Protein AF-D7TS32-F1 (afdb_monomer_lite)

Foldseek 3Di:
DPPPPDDDDCCVPVFQVVVVVCCLVVVVVVCLVVVVPRGRCSCVNPVDCVVSVVVVVVSFWAFPDWDDDPVPRIPTDTHGDDDDD

Radius of gyration: 17.38 Å; chains: 1; bounding box: 33×37×52 Å

Secondary structure (DSSP, 8-state):
--TT-PPPPHIIIIIIIHHHHHHHHTT-HHHHHTHHHHSTTHHHH-SSGGGTHHHHHHSS----B--EETTTEE--B--PPP---

Structure (mmCIF, N/CA/C/O backbone):
data_AF-D7TS32-F1
#
_entry.id   AF-D7TS32-F1
#
loop_
_atom_site.group_PDB
_atom_site.id
_atom_site.type_symbol
_atom_site.label_atom_id
_atom_site.label_alt_id
_atom_site.label_comp_id
_atom_site.label_asym_id
_atom_site.label_entity_id
_atom_site.label_seq_id
_atom_site.pdbx_PDB_ins_code
_atom_site.Cartn_x
_atom_site.Cartn_y
_atom_site.Cartn_z
_atom_site.occupancy
_atom_site.B_iso_or_equiv
_atom_site.auth_seq_id
_atom_site.auth_comp_id
_atom_site.auth_asym_id
_atom_site.auth_atom_id
_atom_site.pdbx_PDB_model_num
ATOM 1 N N . LEU A 1 1 ? -1.304 28.170 -21.165 1.00 44.12 1 LEU A N 1
ATOM 2 C CA . LEU A 1 1 ? -0.724 26.811 -21.214 1.00 44.12 1 LEU A CA 1
ATOM 3 C C . LEU A 1 1 ? -1.355 26.032 -20.073 1.00 44.12 1 LEU A C 1
ATOM 5 O O . LEU A 1 1 ? -1.302 26.520 -18.952 1.00 44.12 1 LEU A O 1
ATOM 9 N N . ASN A 1 2 ? -2.062 24.942 -20.366 1.00 43.16 2 ASN A N 1
ATOM 10 C CA . ASN A 1 2 ? -2.689 24.109 -19.341 1.00 43.16 2 ASN A CA 1
ATOM 11 C C . ASN A 1 2 ? -1.600 23.156 -18.812 1.00 43.16 2 ASN A C 1
ATOM 13 O O . ASN A 1 2 ? -1.089 22.383 -19.618 1.00 43.16 2 ASN A O 1
ATOM 17 N N . PRO A 1 3 ? -1.188 23.216 -17.535 1.00 50.19 3 PRO A N 1
ATOM 18 C CA . PRO A 1 3 ? -0.051 22.440 -17.020 1.00 50.19 3 PRO A CA 1
ATOM 19 C C . PRO A 1 3 ? -0.289 20.919 -16.979 1.00 50.19 3 PRO A C 1
ATOM 21 O O . PRO A 1 3 ? 0.616 20.173 -16.636 1.00 50.19 3 PRO A O 1
ATOM 24 N N . ASN A 1 4 ? -1.484 20.457 -17.360 1.00 56.62 4 ASN A N 1
ATOM 25 C CA . ASN A 1 4 ? -1.910 19.060 -17.255 1.00 56.62 4 ASN A CA 1
ATOM 26 C C . ASN A 1 4 ? -1.963 18.324 -18.606 1.00 56.62 4 ASN A C 1
ATOM 28 O O . ASN A 1 4 ? -2.658 17.319 -18.720 1.00 56.62 4 ASN A O 1
ATOM 32 N N . SER A 1 5 ? -1.304 18.826 -19.655 1.00 53.38 5 SER A N 1
ATOM 33 C CA . SER A 1 5 ? -1.292 18.177 -20.977 1.00 53.38 5 SER A CA 1
ATOM 34 C C . SER A 1 5 ? 0.012 17.435 -21.274 1.00 53.38 5 SER A C 1
ATOM 36 O O . SER A 1 5 ? 0.474 17.450 -22.415 1.00 53.38 5 SER A O 1
ATOM 38 N N . GLU A 1 6 ? 0.634 16.826 -20.268 1.00 65.38 6 GLU A N 1
ATOM 39 C CA . GLU A 1 6 ? 1.720 15.874 -20.502 1.00 65.38 6 GLU A CA 1
ATOM 40 C C . GLU A 1 6 ? 1.120 14.482 -20.714 1.00 65.38 6 GLU A C 1
ATOM 42 O O . GLU A 1 6 ? 0.294 14.013 -19.930 1.00 65.38 6 GLU A O 1
ATOM 47 N N . SER A 1 7 ? 1.488 13.835 -21.821 1.00 77.19 7 SER A N 1
ATOM 48 C CA . SER A 1 7 ? 1.107 12.449 -22.080 1.00 77.19 7 SER A CA 1
ATOM 49 C C . SER A 1 7 ? 1.727 11.553 -21.011 1.00 77.19 7 SER A C 1
ATOM 51 O O . SER A 1 7 ? 2.948 11.567 -20.844 1.00 77.19 7 SER A O 1
ATOM 53 N N . VAL A 1 8 ? 0.909 10.760 -20.319 1.00 80.94 8 VAL A N 1
ATOM 54 C CA . VAL A 1 8 ? 1.405 9.796 -19.332 1.00 80.94 8 VAL A CA 1
ATOM 55 C C . VAL A 1 8 ? 2.277 8.760 -20.039 1.00 80.94 8 VAL A C 1
ATOM 57 O O . VAL A 1 8 ? 1.899 8.219 -21.079 1.00 80.94 8 VAL A O 1
ATOM 60 N N . VAL A 1 9 ? 3.463 8.502 -19.491 1.00 88.50 9 VAL A N 1
ATOM 61 C CA . VAL A 1 9 ? 4.386 7.515 -20.055 1.00 88.50 9 VAL A CA 1
ATOM 62 C C . VAL A 1 9 ? 3.843 6.090 -19.849 1.00 88.50 9 VAL A C 1
ATOM 64 O O . VAL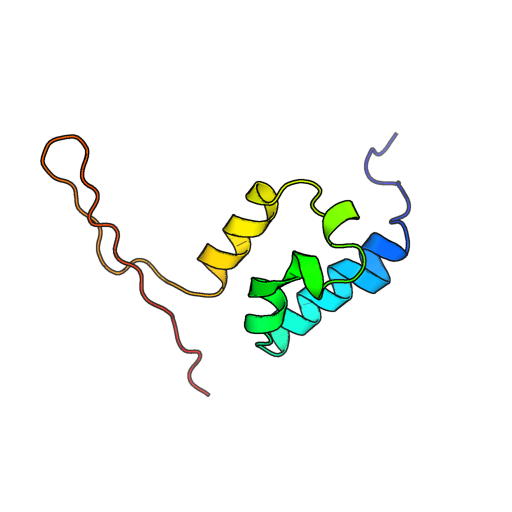 A 1 9 ? 3.331 5.794 -18.766 1.00 88.50 9 VAL A O 1
ATOM 67 N N . PRO A 1 10 ? 3.966 5.180 -20.838 1.00 89.75 10 PRO A N 1
ATOM 68 C CA . PRO A 1 10 ? 3.316 3.866 -20.777 1.00 89.75 10 PRO A CA 1
ATOM 69 C C . PRO A 1 10 ? 3.708 3.005 -19.571 1.00 89.75 10 PRO A C 1
ATOM 71 O O . PRO A 1 10 ? 2.868 2.306 -19.018 1.00 89.75 10 PRO A O 1
ATOM 74 N N . TRP A 1 11 ? 4.965 3.064 -19.118 1.00 92.31 11 TRP A N 1
ATOM 75 C CA . TRP A 1 11 ? 5.402 2.281 -17.955 1.00 92.31 11 TRP A CA 1
ATOM 76 C C . TRP A 1 11 ? 4.686 2.701 -16.665 1.00 92.31 11 TRP A C 1
ATOM 78 O O . TRP A 1 11 ? 4.389 1.860 -15.817 1.00 92.31 11 TRP A O 1
ATOM 88 N N . ALA A 1 12 ? 4.369 3.990 -16.528 1.00 88.62 12 ALA A N 1
ATOM 89 C CA . ALA A 1 12 ? 3.719 4.509 -15.335 1.00 88.62 12 ALA A CA 1
ATOM 90 C C . ALA A 1 12 ? 2.242 4.102 -15.305 1.00 88.62 12 ALA A C 1
ATOM 92 O O . ALA A 1 12 ? 1.752 3.666 -14.268 1.00 88.62 12 ALA A O 1
ATOM 93 N N . TYR A 1 13 ? 1.550 4.199 -16.445 1.00 83.44 13 TYR A N 1
ATOM 94 C CA . TYR A 1 13 ? 0.115 3.923 -16.539 1.00 83.44 13 TYR A CA 1
ATOM 95 C C . TYR A 1 13 ? -0.215 2.435 -16.734 1.00 83.44 13 TYR A C 1
ATOM 97 O O . TYR A 1 13 ? -0.887 1.818 -15.905 1.00 83.44 13 TYR A O 1
ATOM 105 N N . ASP A 1 14 ? 0.271 1.838 -17.823 1.00 81.69 14 ASP A N 1
ATOM 106 C CA . ASP A 1 14 ? -0.131 0.487 -18.230 1.00 81.69 14 ASP A CA 1
ATOM 107 C C . ASP A 1 14 ? 0.507 -0.596 -17.356 1.00 81.69 14 ASP A C 1
ATOM 109 O O . ASP A 1 14 ? 0.009 -1.718 -17.304 1.00 81.69 14 ASP A O 1
ATOM 113 N N . GLN A 1 15 ? 1.616 -0.278 -16.679 1.00 90.62 15 GLN A N 1
ATOM 114 C CA . GLN A 1 15 ? 2.367 -1.257 -15.896 1.00 90.62 15 GLN A CA 1
ATOM 115 C C . GLN A 1 15 ? 2.238 -1.002 -14.396 1.00 90.62 15 GLN A C 1
ATOM 117 O O . GLN A 1 15 ? 1.590 -1.796 -13.723 1.00 90.62 15 GLN A O 1
ATOM 122 N N . PHE A 1 16 ? 2.815 0.078 -13.854 1.00 93.62 16 PHE A N 1
ATOM 123 C CA . PHE A 1 16 ? 2.834 0.277 -12.397 1.00 93.62 16 PHE A CA 1
ATOM 124 C C . PHE A 1 16 ? 1.447 0.599 -11.823 1.00 93.62 16 PHE A C 1
ATOM 126 O O . PHE A 1 16 ? 0.978 -0.109 -10.931 1.00 93.62 16 PHE A O 1
ATOM 133 N N . ASP A 1 17 ? 0.769 1.629 -12.344 1.00 91.81 17 ASP A N 1
ATOM 134 C CA . ASP A 1 17 ? -0.548 2.052 -11.842 1.00 91.81 17 ASP A CA 1
ATOM 135 C C . ASP A 1 17 ? -1.607 0.957 -12.027 1.00 91.81 17 ASP A C 1
ATOM 137 O O . ASP A 1 17 ? -2.337 0.617 -11.092 1.00 91.81 17 ASP A O 1
ATOM 141 N N . THR A 1 18 ? -1.640 0.332 -13.207 1.00 92.00 18 THR A N 1
ATOM 142 C CA . THR A 1 18 ? -2.564 -0.776 -13.480 1.00 92.00 18 THR A CA 1
ATOM 143 C C . THR A 1 18 ? -2.307 -1.971 -12.560 1.00 92.00 18 THR A C 1
ATOM 145 O O . THR A 1 18 ? -3.258 -2.456 -11.944 1.00 92.00 18 THR A O 1
ATOM 148 N N . TRP A 1 19 ? -1.046 -2.384 -12.373 1.00 96.56 19 TRP A N 1
ATOM 149 C CA . TRP A 1 19 ? -0.690 -3.456 -11.437 1.00 96.56 19 TRP A CA 1
ATOM 150 C C . TRP A 1 19 ? -1.127 -3.136 -10.005 1.00 96.56 19 TRP A C 1
ATOM 152 O O . TRP A 1 19 ? -1.689 -4.004 -9.338 1.00 96.56 19 TRP A O 1
ATOM 162 N N . LEU A 1 20 ? -0.905 -1.901 -9.542 1.00 94.19 20 LEU A N 1
ATOM 163 C CA . LEU A 1 20 ? -1.223 -1.478 -8.178 1.00 94.19 20 LEU A CA 1
ATOM 164 C C . LEU A 1 20 ? -2.732 -1.477 -7.933 1.00 94.19 20 LEU A C 1
ATOM 166 O O . LEU A 1 20 ? -3.206 -2.000 -6.924 1.00 94.19 20 LEU A O 1
ATOM 170 N N . LYS A 1 21 ? -3.492 -0.920 -8.879 1.00 90.31 21 LYS A N 1
ATOM 171 C CA . LYS A 1 21 ? -4.956 -0.896 -8.849 1.00 90.31 21 LYS A CA 1
ATOM 172 C C . LYS A 1 21 ? -5.531 -2.308 -8.803 1.00 90.31 21 LYS A C 1
ATOM 174 O O . LYS A 1 21 ? -6.381 -2.590 -7.963 1.00 90.31 21 LYS A O 1
ATOM 179 N N . GLU A 1 22 ? -5.076 -3.192 -9.683 1.00 92.38 22 GLU A N 1
ATOM 180 C CA . GLU A 1 22 ? -5.533 -4.584 -9.708 1.00 92.38 22 GLU A CA 1
ATOM 181 C C . GLU A 1 22 ? -5.132 -5.318 -8.429 1.00 92.38 22 GLU A C 1
ATOM 183 O O . GLU A 1 22 ? -5.958 -5.992 -7.828 1.00 92.38 22 GLU A O 1
ATOM 188 N N . ALA A 1 23 ? -3.904 -5.124 -7.936 1.00 92.12 23 ALA A N 1
ATOM 189 C CA . ALA A 1 23 ? -3.467 -5.713 -6.675 1.00 92.12 23 ALA A CA 1
ATOM 190 C C . ALA A 1 23 ? -4.341 -5.272 -5.490 1.00 92.12 23 ALA A C 1
ATOM 192 O O . ALA A 1 23 ? -4.654 -6.086 -4.624 1.00 92.12 23 ALA A O 1
ATOM 193 N N . LEU A 1 24 ? -4.779 -4.010 -5.461 1.00 86.38 24 LEU A N 1
ATOM 194 C CA . LEU A 1 24 ? -5.674 -3.490 -4.426 1.00 86.38 24 LEU A CA 1
ATOM 195 C C . LEU A 1 24 ? -7.087 -4.074 -4.527 1.00 86.38 24 LEU A C 1
ATOM 197 O O . LEU A 1 24 ? -7.660 -4.454 -3.506 1.00 86.38 24 LEU A O 1
ATOM 201 N N . LEU A 1 25 ? -7.648 -4.134 -5.738 1.00 84.50 25 LEU A N 1
ATOM 202 C CA . LEU A 1 25 ? -9.007 -4.631 -5.979 1.00 84.50 25 LEU A CA 1
ATOM 203 C C . LEU A 1 25 ? -9.119 -6.143 -5.766 1.00 84.50 25 LEU A C 1
ATOM 205 O O . LEU A 1 25 ? -10.099 -6.609 -5.188 1.00 84.50 25 LEU A O 1
ATOM 209 N N . ASP A 1 26 ? -8.093 -6.886 -6.166 1.00 88.94 26 ASP A N 1
ATOM 210 C CA . ASP A 1 26 ? -8.023 -8.339 -6.013 1.00 88.94 26 ASP A CA 1
ATOM 211 C C . ASP A 1 26 ? -7.572 -8.760 -4.603 1.00 88.94 26 ASP A C 1
ATOM 213 O O . ASP A 1 26 ? -7.455 -9.950 -4.309 1.00 88.94 26 ASP A O 1
ATOM 217 N N . GLY A 1 27 ? -7.281 -7.798 -3.719 1.00 85.81 27 GLY A N 1
ATOM 218 C CA . GLY A 1 27 ? -6.813 -8.071 -2.361 1.00 85.81 27 GLY A CA 1
ATOM 219 C C . GLY A 1 27 ? -5.431 -8.732 -2.308 1.00 85.81 27 GLY A C 1
ATOM 220 O O . GLY A 1 27 ? -5.107 -9.402 -1.326 1.00 85.81 27 GLY A O 1
ATOM 221 N N . ARG A 1 28 ? -4.589 -8.531 -3.332 1.00 92.06 28 ARG A N 1
ATOM 222 C CA . ARG A 1 28 ? -3.182 -8.971 -3.388 1.00 92.06 28 ARG A CA 1
ATOM 223 C C . ARG A 1 28 ? -2.298 -8.096 -2.489 1.00 92.06 28 ARG A C 1
ATOM 225 O O . ARG A 1 28 ? -1.267 -7.581 -2.904 1.00 92.06 28 ARG A O 1
ATOM 232 N N . TYR A 1 29 ? -2.686 -7.920 -1.227 1.00 88.12 29 TYR A N 1
ATOM 233 C CA . TYR A 1 29 ? -1.991 -7.047 -0.277 1.00 88.12 29 TYR A CA 1
ATOM 234 C C . TYR A 1 29 ? -0.547 -7.478 -0.006 1.00 88.12 29 TYR A C 1
ATOM 236 O O . TYR A 1 29 ? 0.294 -6.638 0.289 1.00 88.12 29 TYR A O 1
ATOM 244 N N . GLU A 1 30 ? -0.229 -8.768 -0.131 1.00 90.00 30 GLU A N 1
ATOM 245 C CA . GLU A 1 30 ? 1.151 -9.247 -0.003 1.00 90.00 30 GLU A CA 1
ATOM 246 C C . GLU A 1 30 ? 2.013 -8.845 -1.209 1.00 90.00 30 GLU A C 1
ATOM 248 O O . GLU A 1 30 ? 3.191 -8.531 -1.025 1.00 90.00 30 GLU A O 1
ATOM 253 N N . ASP A 1 31 ? 1.420 -8.732 -2.402 1.00 93.12 31 ASP A N 1
ATOM 254 C CA . ASP A 1 31 ? 2.111 -8.158 -3.552 1.00 93.12 31 ASP A CA 1
ATOM 255 C C . ASP A 1 31 ? 2.439 -6.679 -3.309 1.00 93.12 31 ASP A C 1
ATOM 257 O O . ASP A 1 31 ? 3.535 -6.227 -3.630 1.00 93.12 31 ASP A O 1
ATOM 261 N N . ILE A 1 32 ? 1.522 -5.946 -2.672 1.00 90.12 32 ILE A N 1
ATOM 262 C CA . ILE A 1 32 ? 1.689 -4.526 -2.332 1.00 90.12 32 ILE A CA 1
ATOM 263 C C . ILE A 1 32 ? 2.696 -4.339 -1.186 1.00 90.12 32 ILE A C 1
ATOM 265 O O . ILE A 1 32 ? 3.503 -3.412 -1.224 1.00 90.12 32 ILE A O 1
ATOM 269 N N . ASN A 1 33 ? 2.720 -5.245 -0.206 1.00 89.31 33 ASN A N 1
ATOM 270 C CA . ASN A 1 33 ? 3.715 -5.229 0.870 1.00 89.31 33 ASN A CA 1
ATOM 271 C C . ASN A 1 33 ? 5.148 -5.423 0.351 1.00 89.31 33 ASN A C 1
ATOM 273 O O . ASN A 1 33 ? 6.082 -4.857 0.914 1.00 89.31 33 ASN A O 1
ATOM 277 N N . HIS A 1 34 ? 5.316 -6.172 -0.742 1.00 92.00 34 HIS A N 1
ATOM 278 C CA . HIS A 1 34 ? 6.601 -6.381 -1.417 1.00 92.00 34 HIS A CA 1
ATOM 279 C C . HIS A 1 34 ? 6.659 -5.661 -2.772 1.00 92.00 34 HIS A C 1
ATOM 281 O O . HIS A 1 34 ? 7.296 -6.143 -3.711 1.00 92.00 34 HIS A O 1
ATOM 287 N N . TYR A 1 35 ? 5.993 -4.505 -2.891 1.00 91.38 35 TYR A N 1
ATOM 288 C CA . TYR A 1 35 ? 5.881 -3.790 -4.166 1.00 91.38 35 TYR A CA 1
ATOM 289 C C . TYR A 1 35 ? 7.241 -3.464 -4.794 1.00 91.38 35 TYR A C 1
ATOM 291 O O . TYR A 1 35 ? 7.343 -3.462 -6.013 1.00 91.38 35 TYR A O 1
ATOM 299 N N . GLU A 1 36 ? 8.291 -3.236 -3.998 1.00 92.81 36 GLU A N 1
ATOM 300 C CA . GLU A 1 36 ? 9.633 -2.963 -4.526 1.00 92.81 36 GLU A CA 1
ATOM 301 C C . GLU A 1 36 ? 10.170 -4.122 -5.386 1.00 92.81 36 GLU A C 1
ATOM 303 O O . GLU A 1 36 ? 10.840 -3.891 -6.391 1.00 92.81 36 GLU A O 1
ATOM 308 N N . GLU A 1 37 ? 9.845 -5.362 -5.016 1.00 94.62 37 GLU A N 1
ATOM 309 C CA . GLU A 1 37 ? 10.278 -6.577 -5.714 1.00 94.62 37 GLU A CA 1
ATOM 310 C C . GLU A 1 37 ? 9.278 -7.019 -6.788 1.00 94.62 37 GLU A C 1
ATOM 312 O O . GLU A 1 37 ? 9.661 -7.625 -7.790 1.00 94.62 37 GLU A O 1
ATOM 317 N N . LYS A 1 38 ? 7.988 -6.744 -6.567 1.00 95.38 38 LYS A N 1
ATOM 318 C CA . LYS A 1 38 ? 6.885 -7.332 -7.337 1.00 95.38 38 LYS A CA 1
ATOM 319 C C . LYS A 1 38 ? 6.223 -6.387 -8.325 1.00 95.38 38 LYS A C 1
ATOM 321 O O . LYS A 1 38 ? 5.641 -6.859 -9.303 1.00 95.38 38 LYS A O 1
ATOM 326 N N . ALA A 1 39 ? 6.271 -5.082 -8.075 1.00 95.12 39 ALA A N 1
ATOM 327 C CA . ALA A 1 39 ? 5.665 -4.109 -8.963 1.00 95.12 39 ALA A CA 1
ATOM 328 C C . ALA A 1 39 ? 6.594 -3.840 -10.155 1.00 95.12 39 ALA A C 1
ATOM 330 O O . ALA A 1 39 ? 7.798 -3.616 -9.978 1.00 95.12 39 ALA A O 1
ATOM 331 N N . PRO A 1 40 ? 6.061 -3.801 -11.383 1.00 96.12 40 PRO A N 1
ATOM 332 C CA . PRO A 1 40 ? 6.844 -3.354 -12.524 1.00 96.12 40 PRO A CA 1
ATOM 333 C C . PRO A 1 40 ? 7.240 -1.890 -12.303 1.00 96.12 40 PRO A C 1
ATOM 335 O O . PRO A 1 40 ? 6.399 -1.079 -11.942 1.00 96.12 40 PRO A O 1
ATOM 338 N N . HIS A 1 41 ? 8.505 -1.528 -12.518 1.00 95.12 41 HIS A N 1
ATOM 339 C CA . HIS A 1 41 ? 8.983 -0.146 -12.353 1.00 95.12 41 HIS A CA 1
ATOM 340 C C . HIS A 1 41 ? 8.861 0.433 -10.927 1.00 95.12 41 HIS A C 1
ATOM 342 O O . HIS A 1 41 ? 8.842 1.651 -10.763 1.00 95.12 41 HIS A O 1
ATOM 348 N N . ALA A 1 42 ? 8.850 -0.401 -9.878 1.00 91.19 42 ALA A N 1
ATOM 349 C CA . ALA A 1 42 ? 8.659 0.049 -8.493 1.00 91.19 42 ALA A CA 1
ATOM 350 C C . ALA A 1 42 ? 9.587 1.199 -8.064 1.00 91.19 42 ALA A C 1
ATOM 352 O O . ALA A 1 42 ? 9.124 2.198 -7.524 1.00 91.19 42 ALA A O 1
ATOM 353 N N . ARG A 1 43 ? 10.890 1.092 -8.359 1.00 91.12 43 ARG A N 1
ATOM 354 C CA . ARG A 1 43 ? 11.883 2.136 -8.042 1.00 91.12 43 ARG A CA 1
ATOM 355 C C . ARG A 1 43 ? 11.833 3.351 -8.968 1.00 91.12 43 ARG A C 1
ATOM 357 O O . ARG A 1 43 ? 12.362 4.396 -8.613 1.00 91.12 43 ARG A O 1
ATOM 364 N N . GLU A 1 44 ? 11.239 3.219 -10.151 1.00 92.62 44 GLU A N 1
ATOM 365 C CA . GLU A 1 44 ? 11.016 4.352 -11.058 1.00 92.62 44 GLU A CA 1
ATOM 366 C C . GLU A 1 44 ? 9.794 5.160 -10.597 1.00 92.62 44 GLU A C 1
ATOM 368 O O . GLU A 1 44 ? 9.837 6.388 -10.576 1.00 92.62 44 GLU A O 1
ATOM 373 N N . ALA A 1 45 ? 8.741 4.467 -10.145 1.00 88.25 45 ALA A N 1
ATOM 374 C CA . ALA A 1 45 ? 7.535 5.060 -9.573 1.00 88.25 45 ALA A CA 1
ATOM 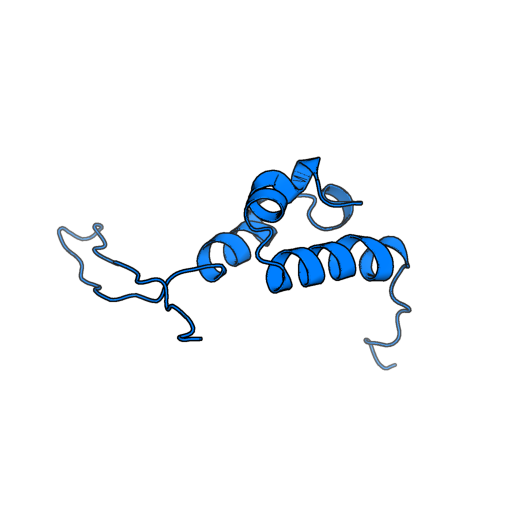375 C C . ALA A 1 45 ? 7.769 5.652 -8.172 1.00 88.25 45 ALA A C 1
ATOM 377 O O . ALA A 1 45 ? 7.333 6.764 -7.878 1.00 88.25 45 ALA A O 1
ATOM 378 N N . HIS A 1 46 ? 8.479 4.920 -7.312 1.00 89.94 46 HIS A N 1
ATOM 379 C CA . HIS A 1 46 ? 8.816 5.311 -5.946 1.00 89.94 46 HIS A CA 1
ATOM 380 C C . HIS A 1 46 ? 10.307 5.060 -5.682 1.00 89.94 46 HIS A C 1
ATOM 382 O O . HIS A 1 46 ? 10.683 4.017 -5.145 1.00 89.94 46 HIS A O 1
ATOM 388 N N . PRO A 1 47 ? 11.178 6.027 -6.027 1.00 87.56 47 PRO A N 1
ATOM 389 C CA . PRO A 1 47 ? 12.616 5.928 -5.763 1.00 87.56 47 PRO A CA 1
ATOM 390 C C . PRO A 1 47 ? 12.955 5.786 -4.274 1.00 87.56 47 PRO A C 1
ATOM 392 O O . PRO A 1 47 ? 14.006 5.249 -3.927 1.00 87.56 47 PRO A O 1
ATOM 395 N N . TRP A 1 48 ? 12.056 6.264 -3.409 1.00 83.56 48 TRP A N 1
ATOM 396 C CA . TRP A 1 48 ? 12.171 6.219 -1.958 1.00 83.56 48 TRP A CA 1
ATOM 397 C C . TRP A 1 48 ? 10.883 5.679 -1.336 1.00 83.56 48 TRP A C 1
ATOM 399 O O . TRP A 1 48 ? 9.774 6.006 -1.773 1.00 83.56 48 TRP A O 1
ATOM 409 N N . LEU A 1 49 ? 11.038 4.851 -0.303 1.00 71.06 49 LEU A N 1
ATOM 410 C CA . LEU A 1 49 ? 9.955 4.037 0.248 1.00 71.06 49 LEU A CA 1
ATOM 411 C C . LEU A 1 49 ? 8.890 4.862 0.992 1.00 71.06 49 LEU A C 1
ATOM 413 O O . LEU A 1 49 ? 7.741 4.427 1.099 1.00 71.06 49 LEU A O 1
ATOM 417 N N . GLU A 1 50 ? 9.231 6.061 1.482 1.00 73.25 50 GLU A N 1
ATOM 418 C CA . GLU A 1 50 ? 8.328 6.885 2.294 1.00 73.25 50 GLU A CA 1
ATOM 419 C C . GLU A 1 50 ? 7.028 7.268 1.586 1.00 73.25 50 GLU A C 1
ATOM 421 O O . GLU A 1 50 ? 5.996 7.424 2.239 1.00 73.25 50 GLU A O 1
ATOM 426 N N . HIS A 1 51 ? 7.053 7.382 0.257 1.00 79.06 51 HIS A N 1
ATOM 427 C CA . HIS A 1 51 ? 5.891 7.807 -0.517 1.00 79.06 51 HIS A CA 1
ATOM 428 C C . HIS A 1 51 ? 4.847 6.699 -0.702 1.00 79.06 51 HIS A C 1
ATOM 430 O O . HIS A 1 51 ? 3.709 7.000 -1.055 1.00 79.06 51 HIS A O 1
ATOM 436 N N . PHE A 1 52 ? 5.202 5.443 -0.421 1.00 82.94 52 PHE A N 1
ATOM 437 C CA . PHE A 1 52 ? 4.324 4.285 -0.596 1.00 82.94 52 PHE A CA 1
ATOM 438 C C . PHE A 1 52 ? 3.782 3.723 0.737 1.00 82.94 52 PHE A C 1
ATOM 440 O O . PHE A 1 52 ? 2.760 3.034 0.782 1.00 82.94 52 PHE A O 1
ATOM 447 N N . TYR A 1 53 ? 4.402 4.073 1.869 1.00 79.12 53 TYR A N 1
ATOM 448 C CA . TYR A 1 53 ? 3.932 3.693 3.209 1.00 79.12 53 TYR A CA 1
ATOM 449 C C . TYR A 1 53 ? 2.535 4.204 3.599 1.00 79.12 53 TYR A C 1
ATOM 451 O O . TYR A 1 53 ? 1.839 3.486 4.320 1.00 79.12 53 TYR A O 1
ATOM 459 N N . PRO A 1 54 ? 2.045 5.366 3.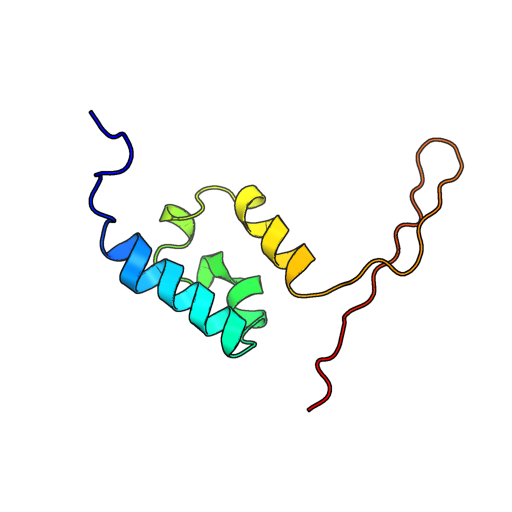124 1.00 82.44 54 PRO A N 1
ATOM 460 C CA . PRO A 1 54 ? 0.668 5.773 3.398 1.00 82.44 54 PRO A CA 1
ATOM 461 C C . PRO A 1 54 ? -0.378 4.770 2.887 1.00 82.44 54 PRO A C 1
ATOM 463 O O . PRO A 1 54 ? -1.397 4.566 3.546 1.00 82.44 54 PRO A O 1
ATOM 466 N N . LEU A 1 55 ? -0.113 4.089 1.764 1.00 75.81 55 LEU A N 1
ATOM 467 C CA . LEU A 1 55 ? -1.004 3.049 1.243 1.00 75.81 55 LEU A CA 1
ATOM 468 C C . LEU A 1 55 ? -1.091 1.857 2.203 1.00 75.81 55 LEU A C 1
ATOM 470 O O . LEU A 1 55 ? -2.177 1.344 2.449 1.00 75.81 55 LEU A O 1
ATOM 474 N N . HIS A 1 56 ? 0.027 1.476 2.818 1.00 72.62 56 HIS A N 1
ATOM 475 C CA . HIS A 1 56 ? 0.080 0.40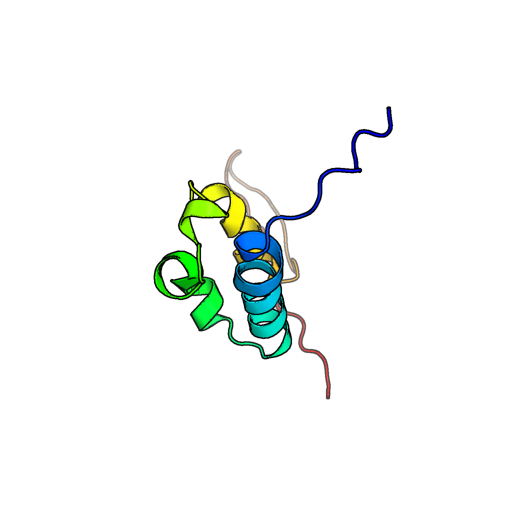1 3.809 1.00 72.62 56 HIS A CA 1
ATOM 476 C C . HIS A 1 56 ? -0.759 0.697 5.058 1.00 72.62 56 HIS A C 1
ATOM 478 O O . HIS A 1 56 ? -1.368 -0.209 5.619 1.00 72.62 56 HIS A O 1
ATOM 484 N N . VAL A 1 57 ? -0.846 1.967 5.467 1.00 71.19 57 VAL A N 1
ATOM 485 C CA . VAL A 1 57 ? -1.713 2.405 6.575 1.00 71.19 57 VAL A CA 1
ATOM 486 C C . VAL A 1 57 ? -3.194 2.341 6.180 1.00 71.19 57 VAL A C 1
ATOM 488 O O . VAL A 1 57 ? -4.041 1.977 6.996 1.00 71.19 57 VAL A O 1
ATOM 491 N N . ALA A 1 58 ? -3.509 2.686 4.929 1.00 70.69 58 ALA A N 1
ATOM 492 C CA . ALA A 1 58 ? -4.876 2.762 4.415 1.00 70.69 58 ALA A CA 1
ATOM 493 C C . ALA A 1 58 ? -5.474 1.397 4.024 1.00 70.69 58 ALA A C 1
ATOM 495 O O . ALA A 1 58 ? -6.674 1.193 4.200 1.00 70.69 58 ALA A O 1
ATOM 496 N N . MET A 1 59 ? -4.655 0.454 3.539 1.00 69.00 59 MET A N 1
ATOM 497 C CA . MET A 1 59 ? -5.071 -0.904 3.139 1.00 69.00 59 MET A CA 1
ATOM 498 C C . MET A 1 59 ? -5.657 -1.737 4.271 1.00 69.00 59 MET A C 1
ATOM 500 O O . MET A 1 59 ? -6.315 -2.749 4.038 1.00 69.00 59 MET A O 1
ATOM 504 N N . GLY A 1 60 ? -5.531 -1.267 5.498 1.00 63.56 60 GLY A N 1
ATOM 505 C CA . GLY A 1 60 ? -6.636 -1.491 6.381 1.00 63.56 60 GLY A CA 1
ATOM 506 C C . GLY A 1 60 ? -6.409 -0.849 7.721 1.00 63.56 60 GLY A C 1
ATOM 507 O O . GLY A 1 60 ? -5.372 -1.029 8.329 1.00 63.56 60 GLY A O 1
ATOM 508 N N . SER A 1 61 ? -7.374 -0.058 8.167 1.00 67.44 61 SER A N 1
ATOM 509 C CA . SER A 1 61 ? -7.722 0.165 9.572 1.00 67.44 61 SER A CA 1
ATOM 510 C C . SER A 1 61 ? -8.548 1.459 9.718 1.00 67.44 61 SER A C 1
ATOM 512 O O . SER A 1 61 ? -8.605 2.284 8.815 1.00 67.44 61 SER A O 1
ATOM 514 N N . LYS A 1 62 ? -9.238 1.625 10.854 1.00 66.94 62 LYS A N 1
ATOM 515 C CA . LYS A 1 62 ? -10.331 2.601 11.081 1.00 66.94 62 LYS A CA 1
ATOM 516 C C . LYS A 1 62 ? -10.160 3.487 12.303 1.00 66.94 62 LYS A C 1
ATOM 518 O O . LYS A 1 62 ? -11.034 4.263 12.538 1.00 66.94 62 LYS A O 1
ATOM 523 N N . LEU A 1 63 ? -9.137 3.474 13.132 1.00 67.75 63 LEU A N 1
ATOM 524 C CA . LEU A 1 63 ? -9.161 4.230 14.413 1.00 67.75 63 LEU A CA 1
ATOM 525 C C . LEU A 1 63 ? -10.417 3.989 15.313 1.00 67.75 63 LEU A C 1
ATOM 527 O O . LEU A 1 63 ? -11.467 4.605 15.178 1.00 67.75 63 LEU A O 1
ATOM 531 N N . ILE A 1 64 ? -10.302 3.107 16.299 1.00 80.31 64 ILE A N 1
ATOM 532 C CA . ILE A 1 64 ? -11.318 2.831 17.329 1.00 80.31 64 ILE A CA 1
ATOM 533 C C . ILE A 1 64 ? -11.040 3.460 18.688 1.00 80.31 64 ILE A C 1
ATOM 535 O O . ILE A 1 64 ? -11.940 3.514 19.521 1.00 80.31 64 ILE A O 1
ATOM 539 N N . HIS A 1 65 ? -9.820 3.920 18.945 1.00 78.88 65 HIS A N 1
ATOM 540 C CA . HIS A 1 65 ? -9.480 4.570 20.205 1.00 78.88 65 HIS A CA 1
ATOM 541 C C . HIS A 1 65 ? -8.313 5.528 20.000 1.00 78.88 65 HIS A C 1
ATOM 543 O O . HIS A 1 65 ? -7.448 5.276 19.170 1.00 78.88 65 HIS A O 1
ATOM 549 N N . HIS A 1 66 ? -8.291 6.644 20.723 1.00 86.50 66 HIS A N 1
ATOM 550 C CA . HIS A 1 66 ? -7.187 7.592 20.672 1.00 86.50 66 HIS A CA 1
ATOM 551 C C . HIS A 1 66 ? -7.131 8.381 21.977 1.00 86.50 66 HIS A C 1
ATOM 553 O O . HIS A 1 66 ? -8.084 9.067 22.341 1.00 86.50 66 HIS A O 1
ATOM 559 N N . SER A 1 67 ? -6.015 8.275 22.688 1.00 87.06 67 SER A N 1
ATOM 560 C CA . SER A 1 67 ? -5.718 9.077 23.876 1.00 87.06 67 SER A CA 1
ATOM 561 C C . SER A 1 67 ? -4.213 9.322 23.977 1.00 87.06 67 SER A C 1
ATOM 563 O O . SER A 1 67 ? -3.464 8.816 23.143 1.00 87.06 67 SER A O 1
ATOM 565 N N . TRP A 1 68 ? -3.767 10.133 24.941 1.00 90.81 68 TRP A N 1
ATOM 566 C CA . TRP A 1 68 ? -2.347 10.440 25.148 1.00 90.81 68 TRP A CA 1
ATOM 567 C C . TRP A 1 68 ? -1.984 10.471 26.635 1.00 90.81 68 TRP A C 1
ATOM 569 O O . TRP A 1 68 ? -2.817 10.831 27.467 1.00 90.81 68 TRP A O 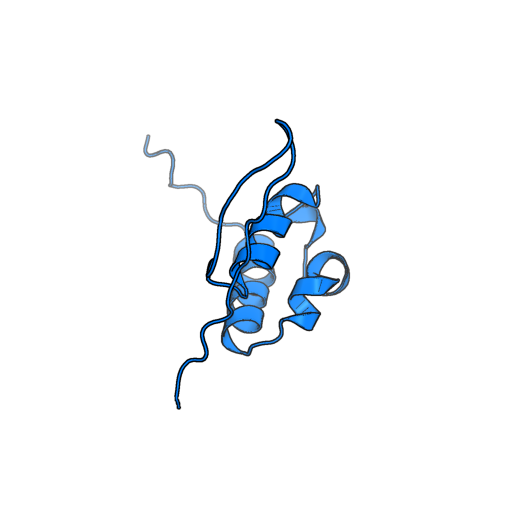1
ATOM 579 N N . SER A 1 69 ? -0.737 10.135 26.975 1.00 72.00 69 SER A N 1
ATOM 580 C CA . SER A 1 69 ? -0.199 10.272 28.336 1.00 72.00 69 SER A CA 1
ATOM 581 C C . SER A 1 69 ? 1.282 10.670 28.340 1.00 72.00 69 SER A C 1
ATOM 583 O O . SER A 1 69 ? 1.961 10.634 27.314 1.00 72.00 69 SER A O 1
ATOM 585 N N . LEU A 1 70 ? 1.774 11.105 29.509 1.00 74.50 70 LEU A N 1
ATOM 586 C CA . LEU A 1 70 ? 3.194 11.395 29.779 1.00 74.50 70 LEU A CA 1
ATOM 587 C C . LEU A 1 70 ? 3.868 12.375 28.795 1.00 74.50 70 LEU A C 1
ATOM 589 O O . LEU A 1 70 ? 5.084 12.378 28.641 1.00 74.50 70 LEU A O 1
ATOM 593 N N . GLY A 1 71 ? 3.083 13.219 28.126 1.00 79.56 71 GLY A N 1
ATOM 594 C CA . GLY A 1 71 ? 3.563 14.251 27.206 1.00 79.56 71 GLY A CA 1
ATOM 595 C C . GLY A 1 71 ? 3.960 13.768 25.805 1.00 79.56 71 GLY A C 1
ATOM 596 O O . GLY A 1 71 ? 3.928 14.581 24.888 1.00 79.56 71 GLY A O 1
ATOM 597 N N . THR A 1 72 ? 4.282 12.486 25.598 1.00 70.94 72 THR A N 1
ATOM 598 C CA . THR A 1 72 ? 4.754 11.963 24.293 1.00 70.94 72 THR A CA 1
ATOM 599 C C . THR A 1 72 ? 4.123 10.641 23.860 1.00 70.94 72 THR A C 1
ATOM 601 O O . THR A 1 72 ? 4.392 10.178 22.752 1.00 70.94 72 THR A O 1
ATOM 604 N N . LEU A 1 73 ? 3.280 10.020 24.689 1.00 55.59 73 LEU A N 1
ATOM 605 C CA . LEU A 1 73 ? 2.757 8.685 24.413 1.00 55.59 73 LEU A CA 1
ATOM 606 C C . LEU A 1 73 ? 1.350 8.747 23.815 1.00 55.59 73 LEU A C 1
ATOM 608 O O . LEU A 1 73 ? 0.421 9.169 24.497 1.00 55.59 73 LEU A O 1
ATOM 612 N N . SER A 1 74 ? 1.200 8.297 22.566 1.00 81.19 74 SER A N 1
ATOM 613 C CA . SER A 1 74 ? -0.092 8.120 21.888 1.00 81.19 74 SER A CA 1
ATOM 614 C C . SER A 1 74 ? -0.700 6.744 22.168 1.00 81.19 74 SER A C 1
ATOM 616 O O . SER A 1 74 ? 0.008 5.743 22.209 1.00 81.19 74 SER A O 1
ATOM 618 N N . TYR A 1 75 ? -2.026 6.692 22.262 1.00 70.19 75 TYR A N 1
ATOM 619 C CA . TYR A 1 75 ? -2.858 5.486 22.318 1.00 70.19 75 TYR A CA 1
ATOM 620 C C . TYR A 1 75 ? -3.798 5.400 21.103 1.00 70.19 75 TYR A C 1
ATOM 622 O O . TYR A 1 75 ? -4.926 4.911 21.206 1.00 70.19 75 TYR A O 1
ATOM 630 N N . ALA A 1 76 ? -3.382 5.921 19.946 1.00 82.00 76 ALA A N 1
ATOM 631 C CA . ALA A 1 76 ? -4.114 5.711 18.698 1.00 82.00 76 ALA A CA 1
ATOM 632 C C . ALA A 1 76 ? -4.237 4.202 18.417 1.00 82.00 76 ALA A C 1
ATOM 634 O O . ALA A 1 76 ? -3.247 3.481 18.376 1.00 82.00 76 ALA A O 1
ATOM 635 N N . SER A 1 77 ? -5.457 3.710 18.248 1.00 69.31 77 SER A N 1
ATOM 636 C CA . SER A 1 77 ? -5.793 2.301 18.037 1.00 69.31 77 SER A CA 1
ATOM 637 C C . SER A 1 77 ? -6.741 2.233 16.864 1.00 69.31 77 SER A C 1
ATOM 639 O O . SER A 1 77 ? -7.742 2.934 16.912 1.00 69.31 77 SER A O 1
ATOM 641 N N . TYR A 1 78 ? -6.485 1.412 15.845 1.00 78.81 78 TYR A N 1
ATOM 642 C CA . TYR A 1 78 ? -7.247 1.399 14.594 1.00 78.81 78 TYR A CA 1
ATOM 643 C C . TYR A 1 78 ? -8.008 0.089 14.324 1.00 78.81 78 TYR A C 1
ATOM 645 O O . TYR A 1 78 ? -7.606 -0.954 14.816 1.00 78.81 78 TYR A O 1
ATOM 653 N N . GLN A 1 79 ? -9.132 0.130 13.580 1.00 72.06 79 GLN A N 1
ATOM 654 C CA . GLN A 1 79 ? -9.976 -1.058 13.287 1.00 72.06 79 GLN A CA 1
ATOM 655 C C . GLN A 1 79 ? -10.141 -1.354 11.797 1.00 72.06 79 GLN A C 1
ATOM 657 O O . GLN A 1 79 ? -10.619 -0.548 11.038 1.00 72.06 79 GLN A O 1
ATOM 662 N N . PHE A 1 80 ? -9.882 -2.542 11.313 1.00 70.00 80 PHE A N 1
ATOM 663 C CA . PHE A 1 80 ? -10.140 -2.833 9.903 1.00 70.00 80 PHE A CA 1
ATOM 664 C C . PHE A 1 80 ? -11.657 -2.994 9.691 1.00 70.00 80 PHE A C 1
ATOM 666 O O . PHE A 1 80 ? -12.314 -3.671 10.482 1.00 70.00 80 PHE A O 1
ATOM 673 N N . THR A 1 81 ? -12.246 -2.329 8.693 1.00 65.94 81 THR A N 1
ATOM 674 C CA . THR A 1 81 ? -13.655 -2.548 8.329 1.00 65.94 81 THR A CA 1
ATOM 675 C C . THR A 1 81 ? -13.756 -3.713 7.361 1.00 65.94 81 THR A C 1
ATOM 677 O O . THR A 1 81 ? -13.135 -3.688 6.304 1.00 65.94 81 THR A O 1
ATOM 680 N N . THR A 1 82 ? -14.572 -4.705 7.699 1.00 61.84 82 THR A N 1
ATOM 681 C CA . THR A 1 82 ? -15.002 -5.744 6.762 1.00 61.84 82 THR A CA 1
ATOM 682 C C . THR A 1 82 ? -16.144 -5.198 5.909 1.00 61.84 82 THR A C 1
ATOM 684 O O . THR A 1 82 ? -17.137 -4.717 6.457 1.00 61.84 82 THR A O 1
ATOM 687 N N . THR A 1 83 ? -16.045 -5.299 4.584 1.00 58.06 83 THR A N 1
ATOM 688 C CA . THR A 1 83 ? -17.242 -5.262 3.736 1.00 58.06 83 THR A CA 1
ATOM 689 C C . THR A 1 83 ? -18.009 -6.552 4.018 1.00 58.06 83 THR A C 1
ATOM 691 O O . THR A 1 83 ? -17.504 -7.636 3.732 1.00 58.06 83 THR A O 1
ATOM 694 N N . ALA A 1 84 ? -19.179 -6.463 4.658 1.00 56.00 84 ALA A N 1
ATOM 695 C CA . ALA A 1 84 ? -20.103 -7.593 4.674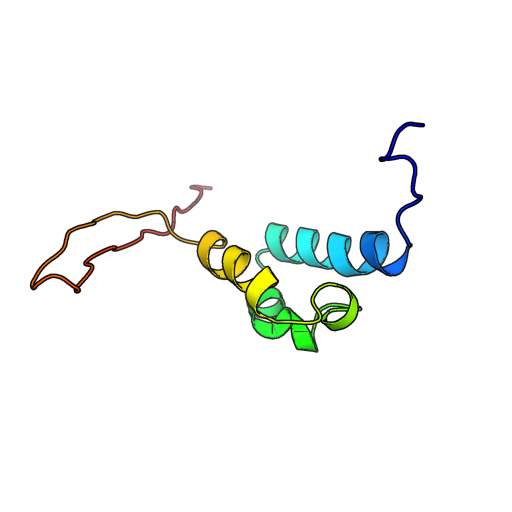 1.00 56.00 84 ALA A CA 1
ATOM 696 C C . ALA A 1 84 ? -20.512 -7.889 3.221 1.00 56.00 84 ALA A C 1
ATOM 698 O O . ALA A 1 84 ? -20.791 -6.948 2.480 1.00 56.00 84 ALA A O 1
ATOM 699 N N . THR A 1 85 ? -20.460 -9.176 2.868 1.00 44.94 85 THR A N 1
ATOM 700 C CA . THR A 1 85 ? -20.747 -9.800 1.559 1.00 44.94 85 THR A CA 1
ATOM 701 C C . THR A 1 85 ? -21.790 -9.103 0.703 1.00 44.94 85 THR A C 1
ATOM 703 O O . THR A 1 85 ? -22.891 -8.850 1.245 1.00 44.94 85 THR A O 1
#

Organism: Vitis vinifera (NCBI:txid29760)

Sequence (85 aa):
LNPNSESVVPWAYDQFDTWLKEALLDGRYEDINHYEEKAPHAREAHPWLEHFYPLHVAMGSKLIHHSWSLGTLSYASYQFTTTAT

pLDDT: mean 79.69, std 13.46, range [43.16, 96.56]